Protein AF-L8IVG3-F1 (afdb_monomer_lite)

Organism: NCBI:txid72004

InterPro domains:
  IPR011162 MHC classes I/II-like antigen recognition protein [SSF54452] (1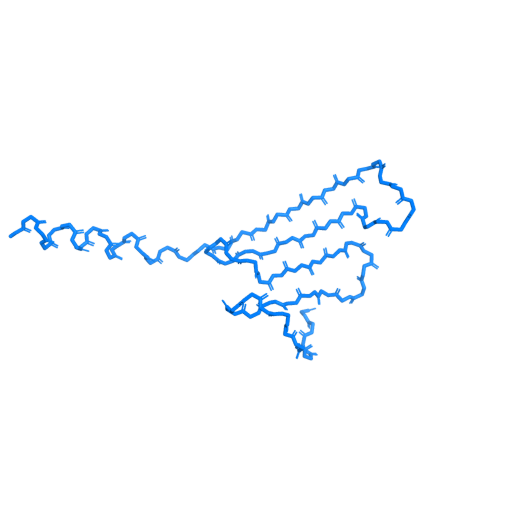5-73)
  IPR037055 MHC class I-like antigen recognition-like superfamily [G3DSA:3.30.500.10] (12-73)

Secondary structure (DSSP, 8-state):
-HHHHHHHHHHHHHT---EEEEEEE-TTPPTTS-SEEEEEEETTEEEEEEETT-S--EEE-TTS-EE--S---

Foldseek 3Di:
DVVVVVVVVVVVVPPDWDKDKDKAAACDDDPPAQRIWIF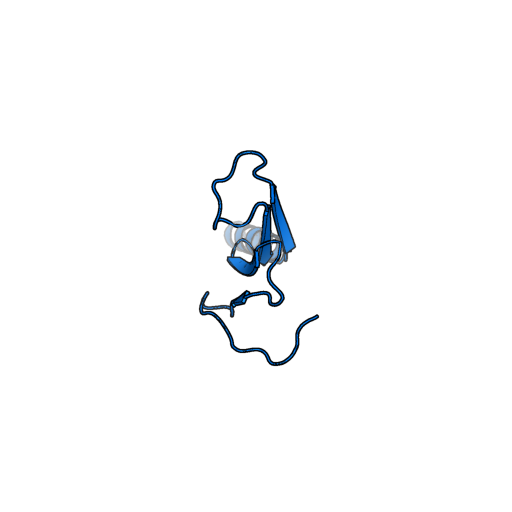IDIVNQTQWIGRPPDPDIWGADPVRDTDDDPDDD

pLDDT: mean 80.36, std 13.5, range [51.19, 96.06]

Structure (mmCIF, N/CA/C/O backbone):
data_AF-L8IVG3-F1
#
_entry.id   AF-L8IVG3-F1
#
loop_
_atom_site.group_PDB
_atom_site.id
_atom_site.type_symbol
_atom_site.label_atom_id
_atom_site.label_alt_id
_atom_site.label_comp_id
_atom_site.label_asym_id
_atom_site.label_entity_id
_atom_site.label_seq_id
_atom_site.pdbx_PDB_ins_code
_atom_site.Cartn_x
_atom_site.Cartn_y
_atom_site.Cartn_z
_atom_site.occupancy
_atom_site.B_iso_or_equiv
_atom_site.auth_seq_id
_atom_site.auth_comp_id
_atom_site.auth_asym_id
_atom_site.auth_atom_id
_atom_site.pdbx_PDB_model_num
ATOM 1 N N . LEU A 1 1 ? 19.437 2.195 -39.809 1.00 65.31 1 LEU A N 1
ATOM 2 C CA . LEU A 1 1 ? 19.587 3.434 -39.008 1.00 65.31 1 LEU A CA 1
ATOM 3 C C . LEU A 1 1 ? 18.302 3.795 -38.253 1.00 65.31 1 LEU A C 1
ATOM 5 O O . LEU A 1 1 ? 18.343 3.837 -37.0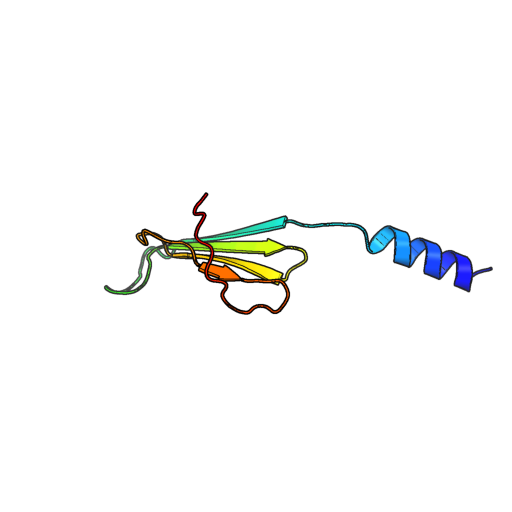37 1.00 65.31 1 LEU A O 1
ATOM 9 N N . VAL A 1 2 ? 17.154 3.946 -38.929 1.00 70.38 2 VAL A N 1
ATOM 10 C CA . VAL A 1 2 ? 15.849 4.268 -38.299 1.00 70.38 2 VAL A CA 1
ATOM 11 C C . VAL A 1 2 ? 15.419 3.252 -37.230 1.00 70.38 2 VAL A C 1
ATOM 13 O O . VAL A 1 2 ? 15.059 3.650 -36.133 1.00 70.38 2 VAL A O 1
ATOM 16 N N . PHE A 1 3 ? 15.545 1.946 -37.492 1.00 67.38 3 PHE A N 1
ATOM 17 C CA . PHE A 1 3 ? 15.247 0.897 -36.502 1.00 67.38 3 PHE A CA 1
ATOM 18 C C . PHE A 1 3 ? 16.156 0.931 -35.262 1.00 67.38 3 PHE A C 1
ATOM 20 O O . PHE A 1 3 ? 15.712 0.597 -34.169 1.00 67.38 3 PHE A O 1
ATOM 27 N N . LEU A 1 4 ? 17.418 1.345 -35.409 1.00 64.88 4 LEU A N 1
ATOM 28 C CA . LEU A 1 4 ? 18.346 1.487 -34.279 1.00 64.88 4 LEU A CA 1
ATOM 29 C C . LEU A 1 4 ? 17.998 2.722 -33.439 1.00 64.88 4 LEU A C 1
ATOM 31 O O . LEU A 1 4 ? 18.055 2.668 -32.216 1.00 64.88 4 LEU A O 1
ATOM 35 N N . LEU A 1 5 ? 17.569 3.805 -34.092 1.00 66.81 5 LEU A N 1
ATOM 36 C CA . LEU A 1 5 ? 17.068 5.007 -33.426 1.00 66.81 5 LEU A CA 1
ATOM 37 C C . LEU A 1 5 ? 15.746 4.732 -32.691 1.00 66.81 5 LEU A C 1
ATOM 39 O O . LEU A 1 5 ? 15.597 5.156 -31.552 1.00 66.81 5 LEU A O 1
ATOM 43 N N . LEU A 1 6 ? 14.828 3.963 -33.290 1.00 65.69 6 LEU A N 1
ATOM 44 C CA . LEU A 1 6 ? 13.566 3.563 -32.655 1.00 65.69 6 LEU A CA 1
ATOM 45 C C . LEU A 1 6 ? 13.796 2.708 -31.400 1.00 65.69 6 LEU A C 1
ATOM 47 O O . LEU A 1 6 ? 13.166 2.950 -30.376 1.00 65.69 6 LEU A O 1
ATOM 51 N N . ASN A 1 7 ? 14.720 1.743 -31.466 1.00 61.47 7 ASN A N 1
ATOM 52 C CA . ASN A 1 7 ? 15.093 0.932 -30.305 1.00 61.47 7 ASN A CA 1
ATOM 53 C C . ASN A 1 7 ? 15.762 1.777 -29.215 1.00 61.47 7 ASN A C 1
ATOM 55 O O . ASN A 1 7 ? 15.416 1.627 -28.053 1.00 61.47 7 ASN A O 1
ATOM 59 N N . CYS A 1 8 ? 16.656 2.705 -29.578 1.00 64.56 8 CYS A N 1
ATOM 60 C CA . CYS A 1 8 ? 17.283 3.618 -28.619 1.00 64.56 8 CYS A CA 1
ATOM 61 C C . CYS A 1 8 ? 16.234 4.462 -27.873 1.00 64.56 8 CYS A C 1
ATOM 63 O O . CYS A 1 8 ? 16.259 4.539 -26.649 1.00 64.56 8 CYS A O 1
ATOM 65 N N . VAL A 1 9 ? 15.255 5.021 -28.594 1.00 62.56 9 VAL A N 1
ATOM 66 C CA . VAL A 1 9 ? 14.149 5.782 -27.990 1.00 62.56 9 VAL A CA 1
ATOM 67 C C . VAL A 1 9 ? 13.272 4.889 -27.104 1.00 62.56 9 VAL A C 1
ATOM 69 O O . VAL A 1 9 ? 12.932 5.290 -25.996 1.00 62.56 9 VAL A O 1
ATOM 72 N N . PHE A 1 10 ? 12.949 3.666 -27.535 1.00 59.62 10 PHE A N 1
ATOM 73 C CA . PHE A 1 10 ? 12.145 2.733 -26.737 1.00 59.62 10 PHE A CA 1
ATOM 74 C C . PHE A 1 10 ? 12.851 2.322 -25.436 1.00 59.62 10 PHE A C 1
ATOM 76 O O . PHE A 1 10 ? 12.237 2.331 -24.373 1.00 59.62 10 PHE A O 1
ATOM 83 N N . GLN A 1 11 ? 14.154 2.036 -25.499 1.00 55.78 11 GLN A N 1
ATOM 84 C CA . GLN A 1 11 ? 14.943 1.639 -24.332 1.00 55.78 11 GLN A CA 1
ATOM 85 C C . GLN A 1 11 ? 15.115 2.785 -23.328 1.00 55.78 11 GLN A C 1
ATOM 87 O O . GLN A 1 11 ? 14.977 2.563 -22.130 1.00 55.78 11 GLN A O 1
ATOM 92 N N . VAL A 1 12 ? 15.318 4.020 -23.803 1.00 56.25 12 VAL A N 1
ATOM 93 C CA . VAL A 1 12 ? 15.370 5.222 -22.947 1.00 56.25 12 VAL A CA 1
ATOM 94 C C . VAL A 1 12 ? 14.009 5.517 -22.291 1.00 56.25 12 VAL A C 1
ATOM 96 O O . VAL A 1 12 ? 13.962 6.060 -21.190 1.00 56.25 12 VAL A O 1
ATOM 99 N N . CYS A 1 13 ? 12.893 5.127 -22.917 1.00 58.38 13 CYS A N 1
ATOM 100 C CA . CYS A 1 13 ? 11.550 5.271 -22.346 1.00 58.38 13 CYS A CA 1
ATOM 101 C C . CYS A 1 13 ? 11.149 4.150 -21.368 1.00 58.38 13 CYS A C 1
ATOM 103 O O . CYS A 1 13 ? 10.204 4.344 -20.603 1.00 58.38 13 CYS A O 1
ATOM 105 N N . SER A 1 14 ? 11.833 3.000 -21.364 1.00 59.44 14 SER A N 1
ATOM 106 C CA . SER A 1 14 ? 11.494 1.864 -20.490 1.00 59.44 14 SER A CA 1
ATOM 107 C C . SER A 1 14 ? 12.036 1.969 -19.060 1.00 59.44 14 SER A C 1
ATOM 109 O O .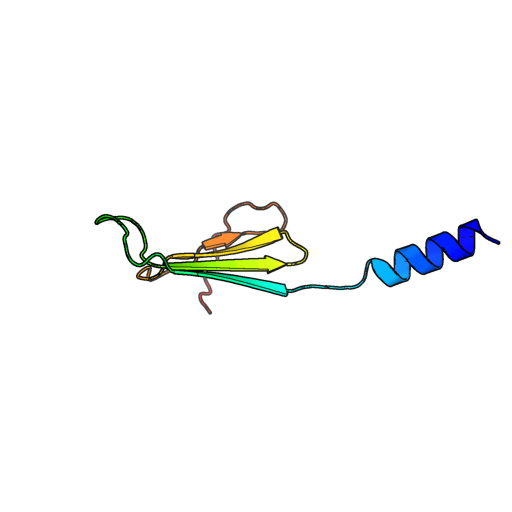 SER A 1 14 ? 11.519 1.277 -18.187 1.00 59.44 14 SER A O 1
ATOM 111 N N . ASP A 1 15 ? 13.012 2.839 -18.789 1.00 65.75 15 ASP A N 1
ATOM 112 C CA . ASP A 1 15 ? 13.692 2.892 -17.481 1.00 65.75 15 ASP A CA 1
ATOM 113 C C . ASP A 1 15 ? 13.046 3.834 -16.447 1.00 65.75 15 ASP A C 1
ATOM 115 O O . ASP A 1 15 ? 13.565 4.014 -15.339 1.00 65.75 15 ASP A O 1
ATOM 119 N N . PHE A 1 16 ? 11.875 4.403 -16.745 1.00 71.00 16 PHE A N 1
ATOM 120 C CA . PHE A 1 16 ? 11.131 5.197 -15.768 1.00 71.00 16 PHE A CA 1
ATOM 121 C C . PHE A 1 16 ? 10.442 4.299 -14.740 1.00 71.00 16 PHE A C 1
ATOM 123 O O . PHE A 1 16 ? 9.339 3.795 -14.947 1.00 71.00 16 PHE A O 1
ATOM 130 N N . HIS A 1 17 ? 11.096 4.142 -13.593 1.00 82.25 17 HIS A N 1
ATOM 131 C CA . HIS A 1 17 ? 10.510 3.484 -12.435 1.00 82.25 17 HIS A CA 1
ATOM 132 C C . HIS A 1 17 ? 9.601 4.471 -11.706 1.00 82.25 17 HIS A C 1
ATOM 134 O O . HIS A 1 17 ? 10.052 5.491 -11.184 1.00 82.25 17 HIS A O 1
ATOM 140 N N . THR A 1 18 ? 8.307 4.171 -11.684 1.00 87.81 18 THR A N 1
ATOM 141 C CA . THR A 1 18 ? 7.294 5.006 -11.037 1.00 87.81 18 THR A CA 1
ATOM 142 C C . THR A 1 18 ? 6.771 4.316 -9.791 1.00 87.81 18 THR A C 1
ATOM 144 O O . THR A 1 18 ? 6.472 3.120 -9.798 1.00 87.81 18 THR A O 1
ATOM 147 N N . ILE A 1 19 ? 6.655 5.086 -8.712 1.00 92.19 19 ILE A N 1
ATOM 148 C CA . ILE A 1 19 ? 5.943 4.682 -7.505 1.00 92.19 19 ILE A CA 1
ATOM 149 C C . ILE A 1 19 ? 4.775 5.647 -7.337 1.00 92.19 19 ILE A C 1
ATOM 151 O O . ILE A 1 19 ? 4.971 6.861 -7.327 1.00 92.19 19 ILE A O 1
ATOM 155 N N . GLN A 1 20 ? 3.569 5.106 -7.205 1.00 95.06 20 GLN A N 1
ATOM 156 C CA . GLN A 1 20 ? 2.339 5.873 -7.039 1.00 95.06 20 GLN A CA 1
ATOM 157 C C . GLN A 1 20 ? 1.598 5.403 -5.791 1.00 95.06 20 GLN A C 1
ATOM 159 O O . GLN A 1 20 ? 1.582 4.211 -5.484 1.00 95.06 20 GLN A O 1
ATOM 164 N N . TYR A 1 21 ? 0.961 6.343 -5.095 1.00 96.00 21 TYR A N 1
ATOM 165 C CA . TYR A 1 21 ? 0.070 6.053 -3.980 1.00 96.00 21 TYR A CA 1
ATOM 166 C C . TYR A 1 21 ? -1.307 6.644 -4.240 1.00 96.00 21 TYR A C 1
ATOM 168 O O . TYR A 1 21 ? -1.434 7.848 -4.463 1.00 96.00 21 TYR A O 1
ATOM 176 N N . ASP A 1 22 ? -2.325 5.798 -4.143 1.00 95.62 22 ASP A N 1
ATOM 177 C CA . ASP A 1 22 ? -3.718 6.194 -4.283 1.00 95.62 22 ASP A CA 1
ATOM 178 C C . ASP A 1 22 ? -4.378 6.208 -2.909 1.00 95.62 22 ASP A C 1
ATOM 180 O O . ASP A 1 22 ? -4.454 5.184 -2.223 1.00 95.62 22 ASP A O 1
ATOM 184 N N . PHE A 1 23 ? -4.863 7.383 -2.513 1.00 94.31 23 PHE A N 1
ATOM 185 C CA . PHE A 1 23 ? -5.569 7.597 -1.256 1.00 94.31 23 PHE A CA 1
ATOM 186 C C . PHE A 1 23 ? -7.055 7.739 -1.543 1.00 94.31 23 PHE A C 1
ATOM 188 O O . PHE A 1 23 ? -7.492 8.715 -2.151 1.00 94.31 23 PHE A O 1
ATOM 195 N N . THR A 1 24 ? -7.844 6.776 -1.078 1.00 93.00 24 THR A N 1
ATOM 196 C CA . THR A 1 24 ? -9.299 6.812 -1.238 1.00 93.00 24 THR A CA 1
ATOM 197 C C . THR A 1 24 ? -9.945 7.041 0.116 1.00 93.00 24 THR A C 1
ATOM 199 O O . THR A 1 24 ? -9.756 6.247 1.035 1.00 93.00 24 THR A O 1
ATOM 202 N N . VAL A 1 25 ? -10.724 8.117 0.248 1.00 90.31 25 VAL A N 1
ATOM 203 C CA . VAL A 1 25 ? -11.479 8.441 1.466 1.00 90.31 25 VAL A CA 1
ATOM 204 C C . VAL A 1 25 ? -12.961 8.493 1.135 1.00 90.31 25 VAL A C 1
ATOM 206 O O . VAL A 1 25 ? -13.398 9.289 0.310 1.00 90.31 25 VAL A O 1
ATOM 209 N N . ASN A 1 26 ? -13.742 7.664 1.820 1.00 86.75 26 ASN A N 1
ATOM 210 C CA . ASN A 1 26 ? -15.164 7.496 1.569 1.00 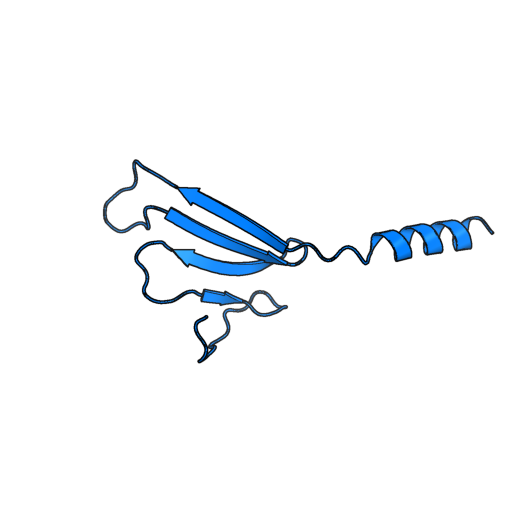86.75 26 ASN A CA 1
ATOM 211 C C . ASN A 1 26 ? -15.966 7.879 2.827 1.00 86.75 26 ASN A C 1
ATOM 213 O O . ASN A 1 26 ? -16.190 7.049 3.714 1.00 86.75 26 ASN A O 1
ATOM 217 N N . PRO A 1 27 ? -16.444 9.134 2.921 1.00 78.56 27 PRO A N 1
ATOM 218 C CA . PRO A 1 27 ? -17.043 9.666 4.147 1.00 78.56 27 PRO A CA 1
ATOM 219 C C . PRO A 1 27 ? -18.418 9.069 4.496 1.00 78.56 27 PRO A C 1
ATOM 221 O O . PRO A 1 27 ? -18.860 9.195 5.634 1.00 78.56 27 PRO A O 1
ATOM 224 N N . LYS A 1 28 ? -19.103 8.416 3.545 1.00 76.88 28 LYS A N 1
ATOM 225 C CA . LYS A 1 28 ? -20.489 7.919 3.689 1.00 76.88 28 LYS A CA 1
ATOM 226 C C . LYS A 1 28 ? -20.613 6.388 3.794 1.00 76.88 28 LYS A C 1
ATOM 228 O O . LYS A 1 28 ? -21.670 5.839 3.492 1.00 76.88 28 LYS A O 1
ATOM 233 N N . LEU A 1 29 ? -19.549 5.675 4.166 1.00 74.31 29 LEU A N 1
ATOM 234 C CA . LEU A 1 29 ? -19.565 4.206 4.182 1.00 74.31 29 LEU A CA 1
ATOM 235 C C . LEU A 1 29 ? -20.404 3.599 5.312 1.00 74.31 29 LEU A C 1
ATOM 237 O O . LEU A 1 29 ? -20.506 4.143 6.414 1.00 74.31 29 LEU A O 1
ATOM 241 N N . ARG A 1 30 ? -20.972 2.423 5.015 1.00 71.12 30 ARG A N 1
ATOM 242 C CA . ARG A 1 30 ? -21.740 1.601 5.956 1.00 71.12 30 ARG A CA 1
ATOM 243 C C . ARG A 1 30 ? -20.820 1.004 7.036 1.00 71.12 30 ARG A C 1
ATOM 245 O O . ARG A 1 30 ? -19.626 0.822 6.783 1.00 71.12 30 ARG A O 1
ATOM 252 N N . PRO A 1 31 ? -21.350 0.661 8.226 1.00 71.69 31 PRO A N 1
ATOM 253 C CA . PRO A 1 31 ? -20.593 -0.077 9.235 1.00 71.69 31 PRO A CA 1
ATOM 254 C C . PRO A 1 31 ? -19.999 -1.365 8.639 1.00 71.69 31 PRO A C 1
ATOM 256 O O . PRO A 1 31 ? -20.720 -2.136 8.011 1.00 71.69 31 PRO A O 1
ATOM 259 N N . GLY A 1 32 ? -18.692 -1.584 8.815 1.00 71.38 32 GLY A N 1
ATOM 260 C CA . GLY A 1 32 ? -17.986 -2.790 8.351 1.00 71.38 32 GLY A CA 1
ATOM 261 C C . GLY A 1 32 ? -17.120 -2.627 7.094 1.00 71.38 32 GLY A C 1
ATOM 262 O O . GLY A 1 32 ? -16.327 -3.518 6.806 1.00 71.38 32 GLY A O 1
ATOM 263 N N . GLN A 1 33 ? -17.201 -1.501 6.378 1.00 73.06 33 GLN A N 1
ATOM 264 C CA . GLN A 1 33 ? -16.268 -1.173 5.290 1.00 73.06 33 GLN A CA 1
ATOM 265 C C . GLN A 1 33 ? -15.219 -0.144 5.750 1.00 73.06 33 GLN A C 1
ATOM 267 O O . GLN A 1 33 ? -15.558 0.771 6.510 1.00 73.06 33 GLN A O 1
ATOM 272 N N . PRO A 1 34 ? -13.951 -0.258 5.311 1.00 73.06 34 PRO A N 1
ATOM 273 C CA . PRO A 1 34 ? -12.906 0.680 5.706 1.00 73.06 34 PRO A CA 1
ATOM 274 C C . PRO A 1 34 ? -13.204 2.080 5.158 1.00 73.06 34 PRO A C 1
ATOM 276 O O . PRO A 1 34 ? -13.401 2.263 3.961 1.00 73.06 34 PRO A O 1
ATOM 279 N N . ARG A 1 35 ? -13.246 3.084 6.046 1.00 83.56 35 ARG A N 1
ATOM 280 C CA . ARG A 1 35 ? -13.595 4.478 5.692 1.00 83.56 35 ARG A CA 1
ATOM 281 C C . ARG A 1 35 ? -12.588 5.152 4.767 1.00 83.56 35 ARG A C 1
ATOM 283 O O . ARG A 1 35 ? -12.918 6.128 4.098 1.00 83.56 35 ARG A O 1
ATOM 290 N N . CYS A 1 36 ? -11.370 4.641 4.751 1.00 89.69 36 CYS A N 1
ATOM 291 C CA . CYS A 1 36 ? -10.384 4.981 3.755 1.00 89.69 36 CYS A CA 1
ATOM 292 C C . CYS A 1 36 ? -9.482 3.786 3.480 1.00 89.69 36 CYS A C 1
ATOM 294 O O . CYS A 1 36 ? -9.430 2.837 4.265 1.00 89.69 36 CYS A O 1
ATOM 296 N N . GLU A 1 37 ? -8.774 3.842 2.367 1.00 93.44 37 GLU A N 1
ATOM 297 C CA . GLU A 1 37 ? -7.750 2.877 2.004 1.00 93.44 37 GLU A CA 1
ATOM 298 C C . GLU A 1 37 ? -6.623 3.561 1.239 1.00 93.44 37 GLU A C 1
ATOM 300 O O . GLU A 1 37 ? -6.821 4.586 0.580 1.00 93.44 37 GLU A O 1
ATOM 305 N N . VAL A 1 38 ? -5.436 2.976 1.355 1.00 94.31 38 VAL A N 1
ATOM 306 C CA . VAL A 1 38 ? -4.238 3.388 0.634 1.00 94.31 38 VAL A CA 1
ATOM 307 C C . VAL A 1 38 ? -3.777 2.225 -0.224 1.00 94.31 38 VAL A C 1
ATOM 309 O O . VAL A 1 38 ? -3.645 1.099 0.265 1.00 94.31 38 VAL A O 1
ATOM 312 N N . GLN A 1 39 ? -3.514 2.500 -1.494 1.00 96.06 39 GLN A N 1
ATOM 313 C CA . GLN A 1 39 ? -2.917 1.540 -2.414 1.00 96.06 39 GLN A CA 1
ATOM 314 C C . GLN A 1 39 ? -1.578 2.073 -2.901 1.00 96.06 39 GLN A C 1
ATOM 316 O O . GLN A 1 39 ? -1.469 3.250 -3.226 1.00 96.06 39 GLN A O 1
ATOM 321 N N . GLY A 1 40 ? -0.563 1.215 -2.937 1.00 94.94 40 GLY A N 1
ATOM 322 C CA . GLY A 1 40 ? 0.738 1.540 -3.517 1.00 94.94 40 GLY A CA 1
ATOM 323 C C . GLY A 1 40 ? 0.948 0.761 -4.806 1.00 94.94 40 GLY A C 1
ATOM 324 O O . GLY A 1 40 ? 0.689 -0.447 -4.843 1.00 94.94 40 GLY A O 1
ATOM 325 N N . HIS A 1 41 ? 1.456 1.440 -5.831 1.00 94.38 41 HIS A N 1
ATOM 326 C CA . HIS A 1 41 ? 1.743 0.886 -7.147 1.00 94.38 41 HIS A CA 1
ATOM 327 C C . HIS A 1 41 ? 3.212 1.108 -7.530 1.00 94.38 41 HIS A C 1
ATOM 329 O O . HIS A 1 41 ? 3.741 2.199 -7.329 1.00 94.38 41 HIS A O 1
ATOM 335 N N . VAL A 1 42 ? 3.857 0.086 -8.097 1.00 91.00 42 VAL A N 1
ATOM 336 C CA . VAL A 1 42 ? 5.165 0.179 -8.766 1.00 91.00 42 VAL A CA 1
ATOM 337 C C . VAL A 1 42 ? 4.940 -0.119 -10.240 1.00 91.00 42 VAL A C 1
ATOM 339 O O . VAL A 1 42 ? 4.460 -1.202 -10.581 1.00 91.00 42 VAL A O 1
ATOM 342 N N . ASN A 1 43 ? 5.251 0.835 -11.119 1.00 89.31 43 ASN A N 1
ATOM 343 C CA . ASN A 1 43 ? 5.028 0.713 -12.565 1.00 89.31 43 ASN A CA 1
ATOM 344 C C . ASN A 1 43 ? 3.588 0.276 -12.901 1.00 89.31 43 ASN A C 1
ATOM 346 O O . ASN A 1 43 ? 3.366 -0.621 -13.712 1.00 89.31 43 ASN A O 1
ATOM 350 N N . GLY A 1 44 ? 2.608 0.855 -12.198 1.00 89.38 44 GLY A N 1
ATOM 351 C CA . GLY A 1 44 ? 1.182 0.535 -12.336 1.00 89.38 44 GLY A CA 1
ATOM 352 C C . GLY A 1 44 ? 0.713 -0.753 -11.641 1.00 89.38 44 GLY A C 1
ATOM 353 O O . GLY A 1 44 ? -0.489 -0.977 -11.542 1.00 89.38 44 GLY A O 1
ATOM 354 N N . ASN A 1 45 ? 1.615 -1.581 -11.104 1.00 91.81 45 ASN A N 1
ATOM 355 C CA . ASN A 1 45 ? 1.256 -2.832 -10.429 1.00 91.81 45 ASN A CA 1
ATOM 356 C C . ASN A 1 45 ? 1.125 -2.637 -8.920 1.00 91.81 45 ASN A C 1
ATOM 358 O O . ASN A 1 45 ? 2.022 -2.084 -8.283 1.00 91.81 45 ASN A O 1
ATOM 362 N N . ARG A 1 46 ? 0.025 -3.117 -8.328 1.00 93.62 46 ARG A N 1
ATOM 363 C CA . ARG A 1 46 ? -0.229 -2.962 -6.890 1.00 93.62 46 ARG A CA 1
ATOM 364 C C . ARG A 1 46 ? 0.756 -3.806 -6.089 1.00 93.62 46 ARG A C 1
ATOM 366 O O . ARG A 1 46 ? 0.800 -5.018 -6.260 1.00 93.62 46 ARG A O 1
ATOM 373 N N . PHE A 1 47 ? 1.476 -3.171 -5.171 1.00 93.69 47 PHE A N 1
ATOM 374 C CA . PHE A 1 47 ? 2.363 -3.842 -4.213 1.00 93.69 47 PHE A CA 1
ATOM 375 C C . PHE A 1 47 ? 1.901 -3.670 -2.760 1.00 93.69 47 PHE A C 1
ATOM 377 O O . PHE A 1 47 ? 2.347 -4.407 -1.882 1.00 93.69 47 PHE A O 1
ATOM 384 N N . LEU A 1 48 ? 0.993 -2.724 -2.497 1.00 93.81 48 LEU A N 1
ATOM 385 C CA . LEU A 1 48 ? 0.502 -2.394 -1.161 1.00 93.81 48 LEU A CA 1
ATOM 386 C C . LEU A 1 48 ? -1.013 -2.178 -1.179 1.00 93.81 48 LEU A C 1
ATOM 388 O O . LEU A 1 48 ? -1.539 -1.483 -2.046 1.00 93.81 48 LEU A O 1
ATOM 392 N N . TYR A 1 49 ? -1.695 -2.721 -0.173 1.00 93.94 49 TYR A N 1
ATOM 393 C CA . TYR A 1 49 ? -3.065 -2.363 0.183 1.00 93.94 49 TYR A CA 1
ATOM 394 C C . TYR A 1 49 ? -3.173 -2.197 1.697 1.00 93.94 49 TYR A C 1
ATOM 396 O O . TYR A 1 49 ? -2.880 -3.119 2.461 1.00 93.94 49 TYR A O 1
ATOM 404 N N . PHE A 1 50 ? -3.623 -1.029 2.138 1.00 92.25 50 PHE A N 1
ATOM 405 C CA . PHE A 1 50 ? -3.813 -0.725 3.546 1.00 92.25 50 PHE A CA 1
ATOM 406 C C . PHE A 1 50 ? -5.195 -0.106 3.781 1.00 92.25 50 PHE A C 1
ATOM 408 O O . PHE A 1 50 ? -5.402 1.068 3.471 1.00 92.25 50 PHE A O 1
ATOM 415 N N . PRO A 1 51 ? -6.152 -0.865 4.340 1.00 90.88 51 PRO A N 1
ATOM 416 C CA . PRO A 1 51 ? -7.423 -0.307 4.766 1.00 90.88 51 PRO A CA 1
ATOM 417 C C . PRO A 1 51 ? -7.247 0.438 6.095 1.00 90.88 51 PRO A C 1
ATOM 419 O O . PRO A 1 51 ? -6.708 -0.100 7.067 1.00 90.88 51 PRO A O 1
ATOM 422 N N . CYS A 1 52 ? -7.734 1.674 6.158 1.00 86.12 52 CYS A N 1
ATOM 423 C CA . CYS A 1 52 ? -7.693 2.494 7.361 1.00 86.12 52 CYS A CA 1
ATOM 424 C C . CYS A 1 52 ? -8.407 1.807 8.531 1.00 86.12 52 CYS A C 1
ATOM 426 O O . CYS A 1 52 ? -9.534 1.328 8.395 1.00 86.12 52 CYS A O 1
ATOM 428 N N . GLY A 1 53 ? -7.752 1.794 9.694 1.00 80.94 53 GLY A N 1
ATOM 429 C CA . GLY A 1 53 ? -8.229 1.098 10.894 1.00 80.94 53 GLY A CA 1
ATOM 430 C C . GLY A 1 53 ? -7.734 -0.346 11.019 1.00 80.94 53 GLY A C 1
ATOM 431 O O . GLY A 1 53 ? -7.917 -0.958 12.070 1.00 80.94 53 GLY A O 1
ATOM 432 N N . SER A 1 54 ? -7.062 -0.888 9.997 1.00 84.06 54 SER A N 1
ATOM 433 C CA . SER A 1 54 ? -6.327 -2.146 10.126 1.00 84.06 54 SER A CA 1
ATOM 434 C C . SER A 1 54 ? -5.008 -1.944 10.872 1.00 84.06 54 SER A C 1
ATOM 436 O O . SER A 1 54 ? -4.341 -0.922 10.729 1.00 84.06 54 SER A O 1
ATOM 438 N N . LYS A 1 55 ? -4.591 -2.961 11.634 1.00 84.25 55 LYS A N 1
ATOM 439 C CA . LYS A 1 55 ? -3.254 -3.019 12.252 1.00 84.25 55 LYS A CA 1
ATOM 440 C C . LYS A 1 55 ? -2.171 -3.498 11.282 1.00 84.25 55 LYS A C 1
ATOM 442 O O . LYS A 1 55 ? -0.995 -3.457 11.622 1.00 84.25 55 LYS A O 1
ATOM 447 N N . LYS A 1 56 ? -2.566 -4.032 10.121 1.00 85.75 56 LYS A N 1
ATOM 448 C CA . LYS A 1 56 ? -1.660 -4.652 9.149 1.00 85.75 56 LYS A CA 1
ATOM 449 C C . LYS A 1 56 ? -1.991 -4.212 7.729 1.00 85.75 56 LYS A C 1
ATOM 451 O O . LYS A 1 56 ? -3.163 -4.165 7.346 1.00 85.75 56 LYS A O 1
ATOM 456 N N . ALA A 1 57 ? -0.944 -3.939 6.961 1.00 88.75 57 ALA A N 1
ATOM 457 C CA . ALA A 1 57 ? -1.019 -3.802 5.516 1.00 88.75 57 ALA A CA 1
ATOM 458 C C . ALA A 1 57 ? -0.911 -5.170 4.839 1.00 88.75 57 ALA A C 1
ATOM 460 O O . ALA A 1 57 ? -0.283 -6.087 5.370 1.00 88.75 57 ALA A O 1
ATOM 461 N N . LYS A 1 58 ? -1.500 -5.277 3.651 1.00 92.00 58 LYS A N 1
ATOM 462 C CA . LYS A 1 58 ? -1.282 -6.385 2.725 1.00 92.00 58 LYS A CA 1
ATOM 463 C C . LYS A 1 58 ? -0.213 -5.978 1.725 1.00 92.00 58 LYS A C 1
ATOM 465 O O . LYS A 1 58 ? -0.313 -4.898 1.138 1.00 92.00 58 LYS A O 1
ATOM 470 N N . LEU A 1 59 ? 0.784 -6.834 1.537 1.00 92.75 59 LEU A N 1
ATOM 471 C CA . LEU A 1 59 ? 1.807 -6.656 0.514 1.00 92.75 59 LEU A CA 1
ATOM 472 C C . LEU A 1 59 ? 1.610 -7.669 -0.600 1.00 92.75 59 LEU A C 1
ATOM 474 O O . LEU A 1 59 ? 1.214 -8.804 -0.345 1.00 92.75 59 LEU A O 1
ATOM 478 N N . PHE A 1 60 ? 1.941 -7.262 -1.817 1.00 92.75 60 PHE A N 1
ATOM 479 C CA . PHE A 1 60 ? 1.852 -8.103 -2.999 1.00 92.75 60 PHE A CA 1
ATOM 480 C C . PHE A 1 60 ? 3.220 -8.188 -3.663 1.00 92.75 60 PHE A C 1
ATOM 482 O O . PHE A 1 60 ? 3.921 -7.185 -3.806 1.00 92.75 60 PHE A O 1
ATOM 489 N N . GLY A 1 61 ? 3.614 -9.405 -4.031 1.00 89.31 61 GLY A N 1
ATOM 490 C CA . GLY A 1 61 ? 4.846 -9.636 -4.774 1.00 89.31 61 GLY A CA 1
ATOM 491 C C . GLY A 1 61 ? 4.719 -9.223 -6.247 1.00 89.31 61 GLY A C 1
ATOM 492 O O . GLY A 1 61 ? 3.638 -8.845 -6.697 1.00 89.31 61 GLY A O 1
ATOM 493 N N . PRO A 1 62 ? 5.790 -9.383 -7.044 1.00 85.75 62 PRO A N 1
ATOM 494 C CA . PRO A 1 62 ? 5.790 -9.047 -8.473 1.00 85.75 62 PRO A CA 1
ATOM 495 C C . PRO A 1 62 ? 4.714 -9.767 -9.303 1.00 85.75 62 PRO A C 1
ATOM 497 O O . PRO A 1 62 ? 4.318 -9.282 -10.354 1.00 85.75 62 PRO A O 1
ATOM 500 N N . LEU A 1 63 ? 4.228 -10.919 -8.826 1.00 89.31 63 LEU A N 1
ATOM 501 C CA . LEU A 1 63 ? 3.161 -11.703 -9.460 1.00 89.31 63 LEU A CA 1
ATOM 502 C C . LEU A 1 63 ? 1.748 -11.292 -9.001 1.00 89.31 63 LEU A C 1
ATOM 504 O O . LEU A 1 63 ? 0.782 -11.988 -9.298 1.00 89.31 63 LEU A O 1
ATOM 508 N N . GLY A 1 64 ? 1.618 -10.223 -8.208 1.00 87.38 64 GLY A N 1
ATOM 509 C CA . GLY A 1 64 ? 0.344 -9.759 -7.648 1.00 87.38 64 GLY A CA 1
ATOM 510 C C . GLY A 1 64 ? -0.229 -10.640 -6.531 1.00 87.38 64 GLY A C 1
ATOM 511 O O . GLY A 1 64 ? -1.312 -10.362 -6.025 1.00 87.38 64 GLY A O 1
ATOM 512 N N . MET A 1 65 ? 0.481 -11.695 -6.122 1.00 91.69 65 MET A N 1
ATOM 513 C CA . MET A 1 65 ? 0.076 -12.571 -5.019 1.00 91.69 65 MET A CA 1
ATOM 514 C C . MET A 1 65 ? 0.414 -11.942 -3.665 1.00 91.69 65 MET A C 1
ATOM 516 O O . MET A 1 65 ? 1.492 -11.364 -3.508 1.00 91.69 65 MET A O 1
ATOM 520 N N . GLU A 1 66 ? -0.496 -12.070 -2.692 1.00 92.50 66 GLU A N 1
ATOM 521 C CA . GLU A 1 66 ? -0.270 -11.600 -1.320 1.00 92.50 66 GLU A CA 1
ATOM 522 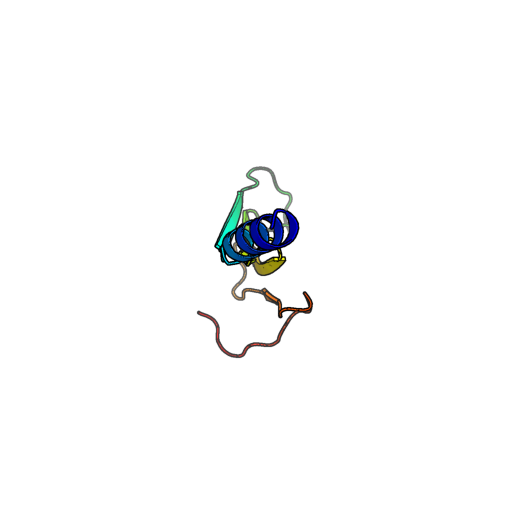C C . GLU A 1 66 ? 0.920 -12.354 -0.711 1.00 92.50 66 GLU A C 1
ATOM 524 O O . GLU A 1 66 ? 0.986 -13.584 -0.764 1.00 92.50 66 GLU A O 1
ATOM 529 N N . VAL A 1 67 ? 1.879 -11.615 -0.155 1.00 90.19 67 VAL A N 1
ATOM 530 C CA . VAL A 1 67 ? 3.084 -12.184 0.455 1.00 90.19 67 VAL A CA 1
ATOM 531 C C . VAL A 1 67 ? 3.051 -12.013 1.968 1.00 90.19 67 VAL A C 1
ATOM 533 O O . VAL A 1 67 ? 2.814 -10.924 2.493 1.00 90.19 67 VAL A O 1
ATOM 536 N N . ASN A 1 68 ? 3.341 -13.098 2.685 1.00 82.94 68 ASN A N 1
ATOM 537 C CA . ASN A 1 68 ? 3.479 -13.079 4.137 1.00 82.94 68 ASN A CA 1
ATOM 538 C C . ASN A 1 68 ? 4.852 -12.511 4.512 1.00 82.94 68 ASN A C 1
ATOM 540 O O . ASN A 1 68 ? 5.820 -13.249 4.678 1.00 82.94 68 ASN A O 1
ATOM 544 N N . THR A 1 69 ? 4.944 -11.189 4.631 1.00 67.56 69 THR A N 1
ATOM 545 C CA . THR A 1 69 ? 6.124 -10.534 5.208 1.00 67.56 69 THR A CA 1
ATOM 546 C C . THR A 1 69 ? 6.004 -10.456 6.732 1.00 67.56 69 THR A C 1
ATOM 548 O O . THR A 1 69 ? 4.948 -10.140 7.280 1.00 67.56 69 THR A O 1
ATOM 551 N N . THR A 1 70 ? 7.098 -10.728 7.441 1.00 58.19 70 THR A N 1
ATOM 552 C CA . THR A 1 70 ? 7.209 -10.510 8.893 1.00 58.19 70 THR A CA 1
ATOM 553 C C . THR A 1 70 ? 7.610 -9.081 9.251 1.00 58.19 70 THR A C 1
ATOM 555 O O . THR A 1 70 ? 7.499 -8.698 10.413 1.00 58.19 70 THR A O 1
ATOM 558 N N . LYS A 1 71 ? 8.041 -8.272 8.274 1.00 54.12 71 LYS A N 1
ATOM 559 C CA . LYS A 1 71 ? 8.325 -6.849 8.472 1.00 54.12 71 LYS A CA 1
ATOM 560 C C . LYS A 1 71 ? 7.126 -6.012 8.048 1.00 54.12 71 LYS A C 1
ATOM 562 O O . LYS A 1 71 ? 6.834 -5.889 6.859 1.00 54.12 71 LYS A O 1
ATOM 567 N N . SER A 1 72 ? 6.457 -5.432 9.035 1.00 51.19 72 SER A N 1
ATOM 568 C CA . SER A 1 72 ? 5.738 -4.171 8.874 1.00 51.19 72 SER A CA 1
ATOM 569 C C . SER A 1 72 ? 6.753 -3.024 8.886 1.00 51.19 72 SER A C 1
ATOM 571 O O . SER A 1 72 ? 7.710 -3.081 9.660 1.00 51.19 72 SER A O 1
ATOM 573 N N . TRP A 1 73 ? 6.559 -2.041 8.006 1.00 53.81 73 TRP A N 1
ATOM 574 C CA . TRP A 1 73 ? 7.256 -0.750 8.030 1.00 53.81 73 TRP A CA 1
ATOM 575 C C . TRP A 1 73 ? 7.000 -0.012 9.346 1.00 53.81 73 TRP A C 1
ATOM 577 O O . TRP A 1 73 ? 5.879 -0.180 9.887 1.00 53.81 73 TRP A O 1
#

Radius of gyration: 18.12 Å; chains: 1; bounding box: 41×23×51 Å

Sequence (73 aa):
LVFLLLNCVFQVCSDFHTIQYDFTVNPKLRPGQPRCEVQGHVNGNRFLYFPCGSKKAKLFGPLGMEVNTTKSW